Protein AF-A0A961TZ78-F1 (afdb_monomer)

Radius of gyration: 11.9 Å; Cα contacts (8 Å, |Δi|>4): 35; chains: 1; bounding box: 17×18×39 Å

pLDDT: mean 79.26, std 14.74, range [40.38, 91.62]

Sequence (47 aa):
MSKNTKQTSAKAATAASKVLR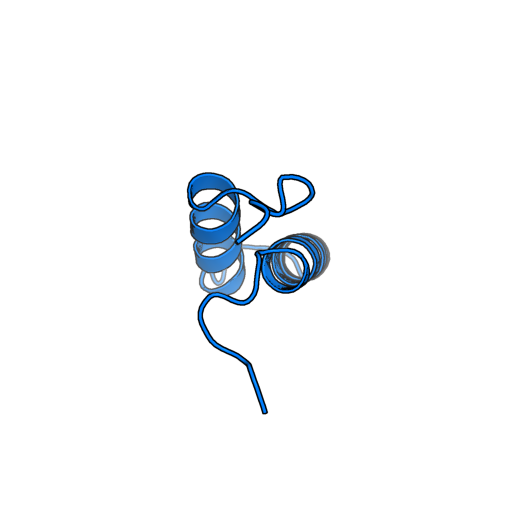DKRTSAASKTAAASALSQKGKSGKKK

Nearest PDB structures (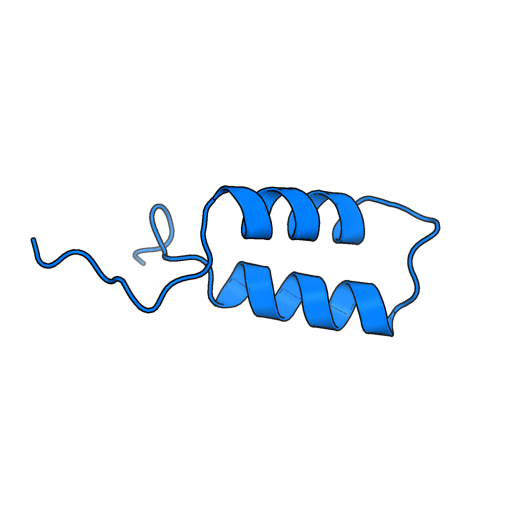foldseek):
  4iff-assembly2_D  TM=8.179E-01  e=3.350E+00  Salasvirus phi29
  5wjb-assembly2_D  TM=7.252E-01  e=5.531E+00  Salasvirus phi29
  4xa1-assembly1_B  TM=7.876E-01  e=6.384E+00  Salasvirus phi29
  5wlq-assembly1_A-2  TM=7.271E-01  e=6.384E+00  Salasvirus phi29

Secondary structure (DSSP, 8-state):
-----SS--HHHHHHHHHHHH-TTS-HHHHHHHHHHHHHS--SS---

Foldseek 3Di:
DDPPPQAQDPVLLVVLVVLCVDPPHDPVSVVVSVVNNVRHDPPPDDD

Solvent-accessible surface area (backbone atoms only — not comparable to full-atom values): 2916 Å² total; per-residue (Å²): 132,86,79,77,76,90,39,45,48,74,68,59,33,53,52,22,55,49,45,62,69,41,86,87,54,54,72,69,57,31,52,55,22,49,54,45,45,70,45,27,63,76,88,82,68,86,127

Mean predicted aligned error: 7.36 Å

Structure (mmCIF, N/CA/C/O backbone):
data_AF-A0A961TZ78-F1
#
_entry.id   AF-A0A961TZ78-F1
#
loop_
_atom_site.group_PDB
_atom_site.id
_atom_site.type_symbol
_atom_site.label_atom_id
_atom_site.label_alt_id
_atom_site.label_comp_id
_atom_site.label_asym_id
_atom_site.label_entity_id
_atom_site.label_seq_id
_atom_site.pdbx_PDB_ins_code
_atom_site.Cartn_x
_atom_site.Cartn_y
_atom_site.Cartn_z
_atom_site.occupancy
_atom_site.B_iso_or_equiv
_atom_site.auth_seq_id
_atom_site.auth_comp_id
_atom_site.auth_asym_id
_atom_site.auth_atom_id
_atom_site.pdbx_PDB_model_num
ATOM 1 N N . MET A 1 1 ? -6.094 5.621 24.910 1.00 48.88 1 MET A N 1
ATOM 2 C CA . MET A 1 1 ? -5.301 5.389 23.680 1.00 48.88 1 MET A CA 1
ATOM 3 C C . MET A 1 1 ? -5.421 6.609 22.779 1.00 48.88 1 MET A C 1
ATOM 5 O O . MET A 1 1 ? -6.503 6.847 22.256 1.00 48.88 1 MET A O 1
ATOM 9 N N . SER A 1 2 ? -4.362 7.411 22.642 1.00 56.44 2 SER A N 1
ATOM 10 C CA . SER A 1 2 ? -4.379 8.567 21.735 1.00 56.44 2 SER A CA 1
ATOM 11 C C . SER A 1 2 ? -4.539 8.081 20.289 1.00 56.44 2 SER A C 1
ATOM 13 O O . SER A 1 2 ? -3.796 7.203 19.843 1.00 56.44 2 SER A O 1
ATOM 15 N N . LYS A 1 3 ? -5.544 8.592 19.570 1.00 64.50 3 LYS A N 1
ATOM 16 C CA . LYS A 1 3 ? -5.721 8.310 18.140 1.00 64.50 3 LYS A CA 1
ATOM 17 C C . LYS A 1 3 ? -4.596 9.022 17.398 1.00 64.50 3 LYS A C 1
ATOM 19 O O . LYS A 1 3 ? -4.569 10.247 17.352 1.00 64.50 3 LYS A O 1
ATOM 24 N N . ASN A 1 4 ? -3.672 8.261 16.815 1.0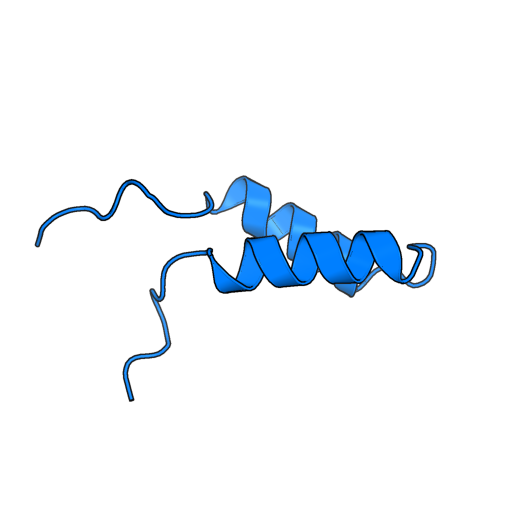0 67.50 4 ASN A N 1
ATOM 25 C CA . ASN A 1 4 ? -2.686 8.833 15.908 1.00 67.50 4 ASN A CA 1
ATOM 26 C C . ASN A 1 4 ? -3.405 9.286 14.628 1.00 67.50 4 ASN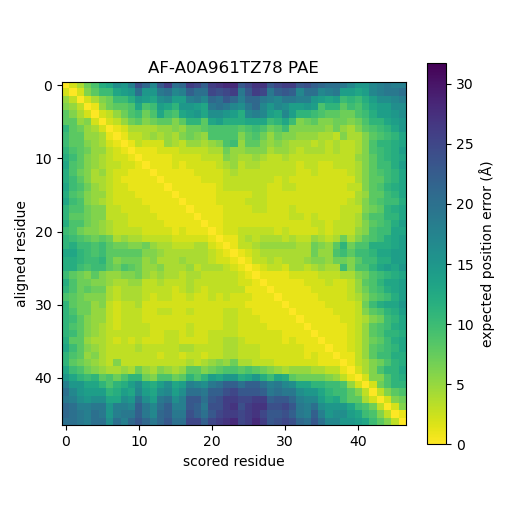 A C 1
ATOM 28 O O . ASN A 1 4 ? -3.773 8.464 13.791 1.00 67.50 4 ASN A O 1
ATOM 32 N N . THR A 1 5 ? -3.644 10.590 14.510 1.00 70.69 5 THR A N 1
ATOM 33 C CA . THR A 1 5 ? -4.286 11.216 13.346 1.00 70.69 5 THR A CA 1
ATOM 34 C C . THR A 1 5 ? -3.310 11.448 12.189 1.00 70.69 5 THR A C 1
ATOM 36 O O . THR A 1 5 ? -3.745 11.647 11.058 1.00 70.69 5 THR A O 1
ATOM 39 N N . LYS A 1 6 ? -1.992 11.382 12.437 1.00 74.38 6 LYS A N 1
ATOM 40 C CA . LYS A 1 6 ? -0.923 11.576 11.441 1.00 74.38 6 LYS A CA 1
ATOM 41 C C . LYS A 1 6 ? -0.622 10.273 10.712 1.00 74.38 6 LYS A C 1
ATOM 43 O O . LYS A 1 6 ? 0.447 9.675 10.842 1.00 74.38 6 LYS A O 1
ATOM 48 N N . GLN A 1 7 ? -1.627 9.768 10.018 1.00 80.75 7 GLN A N 1
ATOM 49 C CA . GLN A 1 7 ? -1.630 8.385 9.603 1.00 80.75 7 GLN A CA 1
ATOM 50 C C . GLN A 1 7 ? -2.419 8.223 8.304 1.00 80.75 7 GLN A C 1
ATOM 52 O O . GLN A 1 7 ? -3.516 8.768 8.177 1.00 80.75 7 GLN A O 1
ATOM 57 N N . THR A 1 8 ? -1.881 7.475 7.336 1.00 83.12 8 THR A N 1
ATOM 58 C CA . THR A 1 8 ? -2.583 7.265 6.062 1.00 83.12 8 THR A CA 1
ATOM 59 C C . THR A 1 8 ? -3.931 6.600 6.319 1.00 83.12 8 THR A C 1
ATOM 61 O O . THR A 1 8 ? -4.007 5.546 6.958 1.00 83.12 8 THR A O 1
ATOM 64 N N . SER A 1 9 ? -5.001 7.211 5.808 1.00 82.69 9 SER A N 1
ATOM 65 C CA . SER A 1 9 ? -6.359 6.702 5.988 1.00 82.69 9 SER A CA 1
ATOM 66 C C . SER A 1 9 ? -6.539 5.321 5.344 1.00 82.69 9 SER A C 1
ATOM 68 O O . SER A 1 9 ? -5.855 4.956 4.383 1.00 82.69 9 SER A O 1
ATOM 70 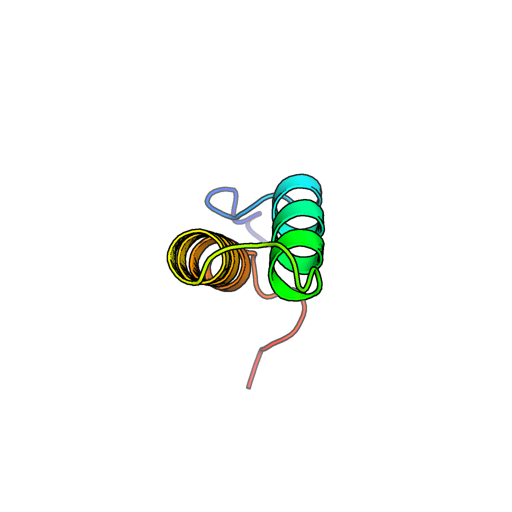N N . ALA A 1 10 ? -7.505 4.540 5.839 1.00 82.00 10 ALA A N 1
ATOM 71 C CA . ALA A 1 10 ? -7.798 3.208 5.302 1.00 82.00 10 ALA A CA 1
ATOM 72 C C . ALA A 1 10 ? -8.132 3.230 3.796 1.00 82.00 10 ALA A C 1
ATOM 74 O O . ALA A 1 10 ? -7.746 2.322 3.056 1.00 82.00 10 ALA A O 1
ATOM 75 N N . LYS A 1 11 ? -8.797 4.295 3.329 1.00 84.75 11 LYS A N 1
ATOM 76 C CA . LYS A 1 11 ? -9.172 4.484 1.921 1.00 84.75 11 LYS A CA 1
ATOM 77 C C . LYS A 1 11 ? -7.936 4.689 1.037 1.00 84.75 11 LYS A C 1
ATOM 79 O O . LYS A 1 11 ? -7.781 3.990 0.036 1.00 84.75 11 LYS A O 1
ATOM 84 N N . ALA A 1 12 ? -7.025 5.571 1.453 1.00 85.94 12 ALA A N 1
ATOM 85 C CA . ALA A 1 12 ? -5.771 5.828 0.745 1.00 85.94 12 ALA A CA 1
ATOM 86 C C . ALA A 1 12 ? -4.861 4.591 0.725 1.00 85.94 12 ALA A C 1
ATOM 88 O O . ALA A 1 12 ? -4.314 4.236 -0.317 1.00 85.94 12 ALA A O 1
ATOM 89 N N . ALA A 1 13 ? -4.776 3.862 1.838 1.00 87.00 13 ALA A N 1
ATOM 90 C CA . ALA A 1 13 ? -4.038 2.605 1.892 1.00 87.00 13 ALA A CA 1
ATOM 91 C C . ALA A 1 13 ? -4.599 1.537 0.942 1.00 87.00 13 ALA A C 1
ATOM 93 O O . ALA A 1 13 ? -3.838 0.837 0.282 1.00 87.00 13 ALA A O 1
ATOM 94 N N . THR A 1 14 ? -5.925 1.428 0.840 1.00 88.62 14 THR A N 1
ATOM 95 C CA . THR A 1 14 ? -6.574 0.470 -0.068 1.00 88.62 14 THR A CA 1
ATOM 96 C C . THR A 1 14 ? -6.267 0.80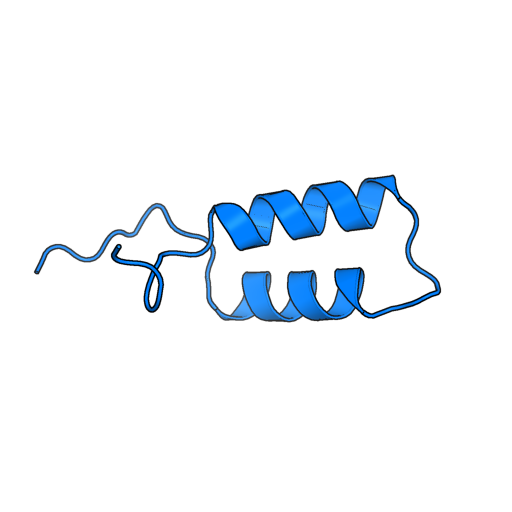2 -1.527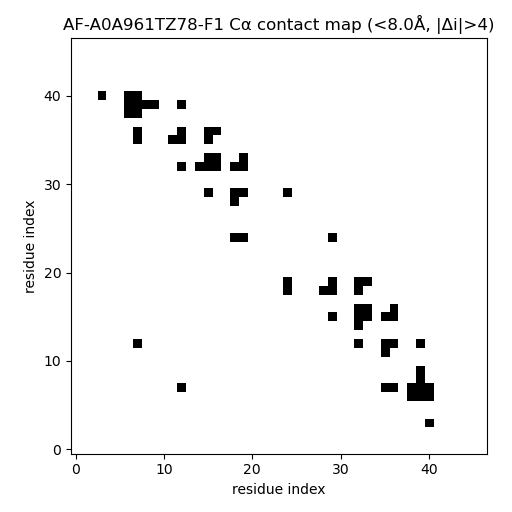 1.00 88.62 14 THR A C 1
ATOM 98 O O . THR A 1 14 ? -5.966 -0.095 -2.314 1.00 88.62 14 THR A O 1
ATOM 101 N N . ALA A 1 15 ? -6.296 2.087 -1.892 1.00 89.50 15 ALA A N 1
ATOM 102 C CA . ALA A 1 15 ? -5.895 2.540 -3.221 1.00 89.50 15 ALA A CA 1
ATOM 103 C C . ALA A 1 15 ? -4.414 2.232 -3.498 1.00 89.50 15 ALA A C 1
ATOM 105 O O . ALA A 1 15 ? -4.093 1.658 -4.536 1.00 89.50 15 ALA A O 1
ATOM 106 N N . ALA A 1 16 ? -3.525 2.506 -2.541 1.00 89.31 16 ALA A N 1
ATOM 107 C CA . ALA A 1 16 ? -2.106 2.179 -2.647 1.00 89.31 16 ALA A CA 1
ATOM 108 C C . ALA A 1 16 ? -1.859 0.668 -2.831 1.00 89.31 16 ALA A C 1
ATOM 110 O O . ALA A 1 16 ? -1.090 0.261 -3.699 1.00 89.31 16 ALA A O 1
ATOM 111 N N . SER A 1 17 ? -2.564 -0.189 -2.085 1.00 88.00 17 SER A N 1
ATOM 112 C CA . SER A 1 17 ? -2.480 -1.644 -2.265 1.00 88.00 17 SER A CA 1
ATOM 113 C C . SER A 1 17 ? -2.959 -2.099 -3.645 1.00 88.00 17 SER A C 1
ATOM 115 O O . SER A 1 17 ? -2.399 -3.046 -4.191 1.00 88.00 17 SER A O 1
ATOM 117 N N . LYS A 1 18 ? -3.960 -1.433 -4.236 1.00 91.62 18 LYS A N 1
ATOM 118 C CA . LYS A 1 18 ? -4.379 -1.708 -5.620 1.00 91.62 18 LYS A CA 1
ATOM 119 C C . LYS A 1 18 ? -3.289 -1.317 -6.615 1.00 91.62 18 LYS A C 1
ATOM 121 O O . LYS A 1 18 ? -2.969 -2.117 -7.483 1.00 91.62 18 LYS A O 1
ATOM 126 N N . VAL A 1 19 ? -2.668 -0.148 -6.441 1.00 91.00 19 VAL A N 1
ATOM 127 C CA . VAL A 1 19 ? -1.568 0.325 -7.301 1.00 91.00 19 VAL A CA 1
ATOM 128 C C . VAL A 1 19 ? -0.379 -0.634 -7.275 1.00 91.00 19 VAL A C 1
ATOM 130 O O . VAL A 1 19 ? 0.182 -0.922 -8.326 1.00 91.00 19 VAL A O 1
ATOM 133 N N . LEU A 1 20 ? -0.022 -1.174 -6.106 1.00 89.50 20 LEU A N 1
ATOM 134 C CA . LEU A 1 20 ? 1.057 -2.162 -5.976 1.00 89.50 20 LEU A CA 1
ATOM 135 C C . LEU A 1 20 ? 0.744 -3.499 -6.662 1.00 89.50 20 LEU A C 1
ATOM 137 O O . LEU A 1 20 ? 1.657 -4.168 -7.141 1.00 89.50 20 LEU A O 1
ATOM 141 N N . ARG A 1 21 ? -0.533 -3.893 -6.693 1.00 91.19 21 ARG A N 1
ATOM 142 C CA . ARG A 1 21 ? -0.995 -5.164 -7.272 1.00 91.19 21 ARG A CA 1
ATOM 143 C C . ARG A 1 21 ? -1.298 -5.066 -8.766 1.00 91.19 21 ARG A C 1
ATOM 145 O O . ARG A 1 21 ? -1.337 -6.093 -9.436 1.00 91.19 21 ARG A O 1
ATOM 152 N N . ASP A 1 22 ? -1.522 -3.862 -9.285 1.00 90.94 22 ASP A N 1
ATOM 153 C CA . ASP A 1 22 ? -1.752 -3.641 -10.710 1.00 90.94 22 ASP A CA 1
ATOM 154 C C . ASP A 1 22 ? -0.426 -3.763 -11.486 1.00 90.94 22 ASP A C 1
ATOM 156 O O . ASP A 1 22 ? 0.598 -3.165 -11.144 1.00 90.94 22 ASP A O 1
ATOM 160 N N . LYS A 1 23 ? -0.431 -4.575 -12.546 1.00 84.50 23 LYS A N 1
ATOM 161 C CA . LYS A 1 23 ? 0.740 -4.800 -13.408 1.00 84.50 23 LYS A CA 1
ATOM 162 C C . LYS A 1 23 ? 0.966 -3.650 -14.396 1.00 84.50 23 LYS A C 1
ATOM 164 O O . LYS A 1 23 ? 2.046 -3.566 -14.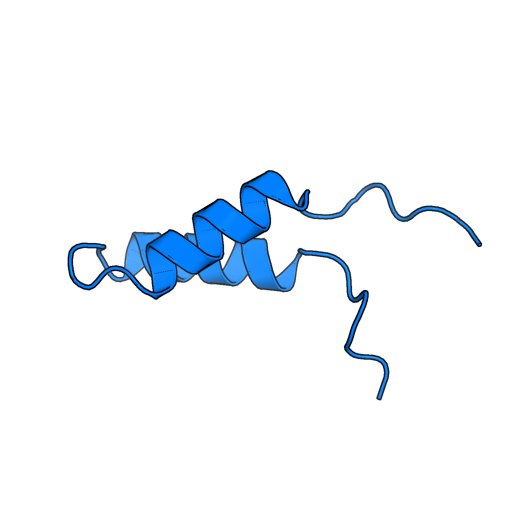965 1.00 84.50 23 LYS A O 1
ATOM 169 N N . ARG A 1 24 ? -0.021 -2.765 -14.569 1.00 90.69 24 ARG A N 1
ATOM 170 C CA . ARG A 1 24 ? -0.001 -1.617 -15.489 1.00 90.69 24 ARG A CA 1
ATOM 171 C C . ARG A 1 24 ? 0.560 -0.341 -14.856 1.00 90.69 24 ARG A C 1
ATOM 173 O O . ARG A 1 24 ? 0.657 0.676 -15.529 1.00 90.69 24 ARG A O 1
ATOM 180 N N . THR A 1 25 ? 0.895 -0.360 -13.566 1.00 86.88 25 THR A N 1
ATOM 181 C CA . THR A 1 25 ? 1.411 0.817 -12.855 1.00 86.88 25 THR A CA 1
ATOM 182 C C . THR A 1 25 ? 2.937 0.874 -12.914 1.00 86.88 25 THR A C 1
ATOM 184 O O . THR A 1 25 ? 3.638 -0.129 -12.730 1.00 86.88 25 THR A O 1
ATOM 187 N N . SER A 1 26 ? 3.459 2.075 -13.158 1.00 87.62 26 SER A N 1
ATOM 188 C CA . SER A 1 26 ? 4.895 2.340 -13.259 1.00 87.62 26 SER A CA 1
ATOM 189 C C . SER A 1 26 ? 5.603 2.205 -11.908 1.00 87.62 26 SER A C 1
ATOM 191 O O . SER A 1 26 ? 4.995 2.366 -10.845 1.00 87.62 26 SER A O 1
ATOM 193 N N . ALA A 1 27 ? 6.917 1.962 -11.937 1.00 88.19 27 ALA A N 1
ATOM 194 C CA . ALA A 1 27 ? 7.742 1.824 -10.733 1.00 88.19 27 ALA A CA 1
ATOM 195 C C . ALA A 1 27 ? 7.618 3.034 -9.788 1.00 88.19 27 ALA A C 1
ATOM 197 O O . ALA A 1 27 ? 7.445 2.856 -8.586 1.00 88.19 27 ALA A O 1
ATOM 198 N N . ALA A 1 28 ? 7.593 4.256 -10.332 1.00 90.94 28 ALA A N 1
ATOM 199 C CA . ALA A 1 28 ? 7.397 5.479 -9.551 1.00 90.94 28 ALA A CA 1
ATOM 200 C C . ALA A 1 28 ? 6.066 5.481 -8.772 1.00 90.94 28 ALA A C 1
ATOM 202 O O . ALA A 1 28 ? 6.037 5.785 -7.578 1.00 90.94 28 ALA A O 1
ATOM 203 N N . SER A 1 29 ? 4.966 5.072 -9.415 1.00 87.94 29 SER A N 1
ATOM 204 C CA . SER A 1 29 ? 3.647 4.972 -8.776 1.00 87.94 29 SER A CA 1
ATOM 205 C C . SER A 1 29 ? 3.628 3.917 -7.672 1.00 87.94 29 SER A C 1
ATOM 207 O O . SER A 1 29 ? 3.022 4.128 -6.622 1.00 87.94 29 SER A O 1
ATOM 209 N N . LYS A 1 30 ? 4.327 2.796 -7.879 1.00 90.50 30 LYS A N 1
ATOM 210 C CA . LYS A 1 30 ? 4.478 1.743 -6.867 1.00 90.50 30 LYS A CA 1
ATOM 211 C C . LYS A 1 30 ? 5.281 2.232 -5.665 1.00 90.50 30 LYS A C 1
ATOM 213 O O . LYS A 1 30 ? 4.867 1.982 -4.539 1.00 90.50 30 LYS A O 1
ATOM 218 N N . THR A 1 31 ? 6.353 2.990 -5.879 1.00 90.94 31 THR A N 1
ATOM 219 C CA . THR A 1 31 ? 7.133 3.597 -4.791 1.00 90.94 31 THR A CA 1
ATOM 220 C C . THR A 1 31 ? 6.285 4.562 -3.965 1.00 90.94 31 THR A C 1
ATOM 222 O O . THR A 1 31 ? 6.245 4.449 -2.742 1.00 90.94 31 THR A O 1
ATOM 225 N N . ALA A 1 32 ? 5.532 5.457 -4.611 1.00 88.69 32 ALA A N 1
ATOM 226 C CA . ALA A 1 32 ? 4.637 6.379 -3.908 1.00 88.69 32 ALA A CA 1
ATOM 227 C C . ALA A 1 32 ? 3.550 5.636 -3.104 1.00 88.69 32 ALA A C 1
ATOM 229 O O . ALA A 1 32 ? 3.287 5.961 -1.943 1.00 88.69 32 ALA A O 1
ATOM 230 N N . ALA A 1 33 ? 2.958 4.591 -3.688 1.00 89.12 33 ALA A N 1
ATOM 231 C CA . ALA A 1 33 ? 1.983 3.738 -3.015 1.00 89.12 33 ALA A CA 1
ATOM 232 C C . ALA A 1 33 ? 2.591 2.975 -1.823 1.00 89.12 33 ALA A C 1
ATOM 234 O O . ALA A 1 33 ? 1.971 2.883 -0.762 1.00 89.12 33 ALA A O 1
ATOM 235 N N . ALA A 1 34 ? 3.816 2.466 -1.960 1.00 87.56 34 ALA A N 1
ATOM 236 C CA . ALA A 1 34 ? 4.536 1.807 -0.876 1.00 87.56 34 ALA A CA 1
ATOM 237 C C . ALA A 1 34 ? 4.812 2.772 0.288 1.00 87.56 34 ALA A C 1
ATOM 239 O O . ALA A 1 34 ? 4.555 2.420 1.440 1.00 87.56 34 ALA A O 1
ATOM 240 N N . SER A 1 35 ? 5.237 4.006 0.001 1.00 89.06 35 SER A N 1
ATOM 241 C CA . SER A 1 35 ? 5.433 5.050 1.015 1.00 89.06 35 SER A CA 1
ATOM 242 C C . SER A 1 35 ? 4.141 5.356 1.776 1.00 89.06 35 SER A C 1
ATOM 244 O O . SER A 1 35 ? 4.134 5.380 3.009 1.00 89.06 35 SER A O 1
ATOM 246 N N . ALA A 1 36 ? 3.020 5.494 1.061 1.00 87.56 36 ALA A N 1
ATOM 247 C CA . ALA A 1 36 ? 1.710 5.711 1.673 1.00 87.56 36 ALA A CA 1
ATOM 248 C C . ALA A 1 36 ? 1.283 4.533 2.568 1.00 87.56 36 ALA A C 1
ATOM 250 O O . ALA A 1 36 ? 0.716 4.741 3.644 1.00 87.56 36 ALA A O 1
ATOM 251 N N . LEU A 1 37 ? 1.582 3.297 2.154 1.00 86.19 37 LEU A N 1
ATOM 252 C CA . LEU A 1 37 ? 1.291 2.088 2.925 1.00 86.19 37 LEU 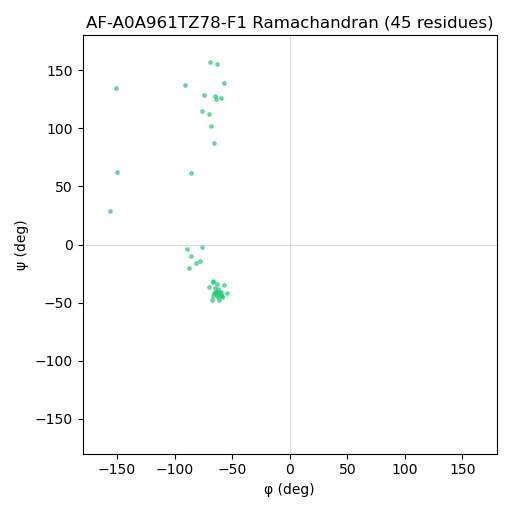A CA 1
ATOM 253 C C . LEU A 1 37 ? 2.174 1.974 4.175 1.00 86.19 37 LEU A C 1
ATOM 255 O O . LEU A 1 37 ? 1.687 1.558 5.222 1.00 86.19 37 LEU A O 1
ATOM 259 N N . SER A 1 38 ? 3.439 2.390 4.096 1.00 84.62 38 SER A N 1
ATOM 260 C CA . SER A 1 38 ? 4.349 2.429 5.246 1.00 84.62 38 SER A CA 1
ATOM 261 C C . SER A 1 38 ? 3.927 3.464 6.294 1.00 84.62 38 SER A C 1
ATOM 263 O O . SER A 1 38 ? 4.166 3.270 7.484 1.00 84.62 38 SER A O 1
ATOM 265 N N . GLN A 1 39 ? 3.298 4.559 5.863 1.00 87.12 39 GLN A N 1
ATOM 266 C CA . GLN A 1 39 ? 2.740 5.599 6.737 1.00 87.12 39 GLN A CA 1
ATOM 267 C C . GLN A 1 39 ? 1.316 5.283 7.222 1.00 87.12 39 GLN A C 1
ATOM 269 O O . GLN A 1 39 ? 0.785 5.960 8.110 1.00 87.12 39 GLN A O 1
ATOM 274 N N . LYS A 1 40 ? 0.678 4.245 6.665 1.00 82.50 40 LYS A N 1
ATOM 275 C CA . LYS A 1 40 ? -0.565 3.703 7.208 1.00 82.50 40 LYS A CA 1
ATOM 276 C C . LYS A 1 40 ? -0.253 3.118 8.574 1.00 82.50 40 LYS A C 1
ATOM 278 O O . LYS A 1 40 ? 0.647 2.300 8.742 1.00 82.50 40 LYS A O 1
ATOM 283 N N . GLY A 1 41 ? -1.025 3.541 9.557 1.00 67.06 41 GLY A N 1
ATOM 284 C CA . GLY A 1 41 ? -0.769 3.202 10.938 1.00 67.06 41 GLY A CA 1
ATOM 285 C C . GLY A 1 41 ? -0.729 1.723 11.167 1.00 67.06 41 GLY A C 1
ATOM 286 O O . GLY A 1 41 ? -1.550 0.974 10.630 1.00 67.06 41 GLY A O 1
ATOM 287 N N . LYS A 1 42 ? 0.230 1.309 11.989 1.00 61.69 42 LYS A N 1
ATOM 288 C CA . LYS A 1 42 ? 0.332 -0.060 12.466 1.00 61.69 42 LYS A CA 1
ATOM 289 C C . LYS A 1 42 ? -0.873 -0.361 13.354 1.00 61.69 42 LYS A C 1
ATOM 291 O O . LYS A 1 42 ? -0.794 -0.281 14.571 1.00 61.69 42 LYS A O 1
ATOM 296 N N . SER A 1 43 ? -1.961 -0.806 12.742 1.00 54.84 43 SER A N 1
ATOM 297 C CA . SER A 1 43 ? -2.918 -1.682 13.417 1.00 54.84 43 SER A CA 1
ATOM 298 C C . SER A 1 43 ? -2.387 -3.124 13.511 1.00 54.84 43 SER A C 1
ATOM 300 O O . SER A 1 43 ? -3.065 -3.965 14.076 1.00 54.84 43 SER A O 1
ATOM 302 N N . GLY A 1 44 ? -1.197 -3.437 12.965 1.00 53.22 44 GLY A N 1
ATOM 303 C CA . GLY A 1 44 ? -0.745 -4.830 12.825 1.00 53.22 44 GLY A CA 1
ATOM 304 C C . GLY A 1 44 ? 0.762 -5.085 12.737 1.00 53.22 44 GLY A C 1
ATOM 305 O O . GLY A 1 44 ? 1.161 -6.057 12.110 1.00 53.22 44 GLY A O 1
ATOM 306 N N . LYS A 1 45 ? 1.632 -4.251 13.326 1.00 48.28 45 LYS A N 1
ATOM 307 C CA . LYS A 1 45 ? 3.056 -4.630 13.465 1.00 48.28 45 LYS A CA 1
ATOM 308 C C . LYS A 1 45 ? 3.715 -4.018 14.700 1.00 48.28 45 LYS A C 1
ATOM 310 O O . LYS A 1 45 ? 4.644 -3.215 14.585 1.00 48.28 45 LYS A O 1
ATOM 315 N N . LYS A 1 46 ? 3.205 -4.391 15.877 1.00 40.72 46 LYS A N 1
ATOM 316 C CA . LYS A 1 46 ? 4.048 -4.472 17.074 1.00 40.72 46 LYS A CA 1
ATOM 317 C C . LYS A 1 46 ? 4.868 -5.754 16.935 1.00 40.72 46 LYS A C 1
ATOM 319 O O . LYS A 1 46 ? 4.287 -6.830 16.832 1.00 40.72 46 LYS A O 1
ATOM 324 N N . LYS A 1 47 ? 6.179 -5.598 16.812 1.00 40.38 47 LYS A N 1
ATOM 325 C CA . LYS A 1 47 ? 7.121 -6.592 17.309 1.00 40.38 47 LYS A CA 1
ATOM 326 C C . LYS A 1 47 ? 7.527 -6.091 18.688 1.00 40.38 47 LYS A C 1
ATOM 328 O O . LYS A 1 47 ? 7.598 -4.842 18.805 1.00 40.38 47 LYS A O 1
#